Protein AF-A0A2V9DY08-F1 (afdb_monomer)

Sequence (65 aa):
MTFVDIYWMVVPAFEKAGPHFYLLDFLLPAGMGGIWIAAFVRELKSRPLLPLHDPRFEGALQHGD

Foldseek 3Di:
DVLVVVCVVPQCVPDVPDDDDDPCSVVVVVVVVVVVVVVVVVVCVVDDPDPPPDPCRVVVVVPPD

pLDDT: mean 85.19, std 10.84, range [48.34, 97.94]

Solvent-accessible surface area (backbone atoms only — not comparable to full-atom values): 4183 Å² total; per-residue (Å²): 114,66,68,61,53,52,48,67,66,52,48,59,80,76,36,82,91,51,94,77,90,53,75,60,75,54,50,50,59,50,50,54,49,48,54,51,50,53,53,49,54,51,53,56,71,74,45,77,88,61,70,89,82,47,86,69,49,70,66,55,65,74,70,73,121

Radius of gyration: 20.26 Å; Cα contacts (8 Å, |Δi|>4): 6; chains: 1; bounding box: 46×21×42 Å

Secondary structure (DSSP, 8-state):
-HHHHHHHHHHHHH-TT-----HHHHHHHHHHHHHHHHHHHHHHHHS-SS-TT-TTHHHHHTT--

Mean predicted aligned error: 8.17 Å

Structure (mmCIF, N/CA/C/O backbone):
data_AF-A0A2V9DY08-F1
#
_entry.id   AF-A0A2V9DY08-F1
#
loop_
_atom_site.group_PDB
_atom_site.id
_atom_site.type_symbol
_atom_site.label_atom_id
_atom_site.label_alt_id
_atom_site.label_comp_id
_atom_site.label_asym_id
_atom_site.label_entity_id
_atom_site.label_seq_id
_atom_site.pdbx_PDB_ins_code
_atom_site.Cartn_x
_atom_site.Cartn_y
_atom_site.Cartn_z
_atom_site.occupancy
_atom_site.B_iso_or_equiv
_atom_site.auth_seq_id
_atom_site.auth_comp_id
_atom_site.auth_asym_id
_atom_site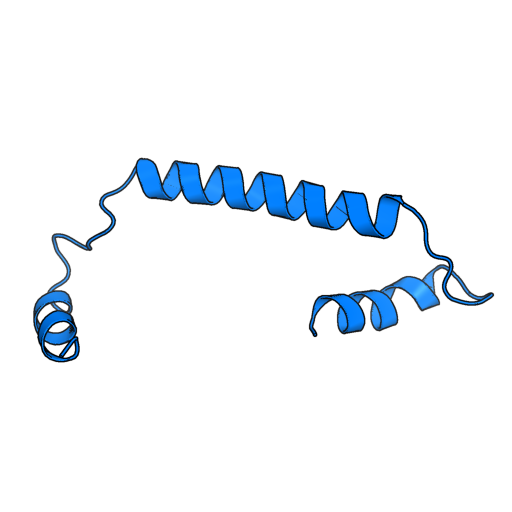.auth_atom_id
_atom_site.pdbx_PDB_model_num
ATOM 1 N N . MET A 1 1 ? -8.056 -9.700 -10.487 1.00 64.25 1 MET A N 1
ATOM 2 C CA . MET A 1 1 ? -7.582 -9.396 -11.856 1.00 64.25 1 MET A CA 1
ATOM 3 C C . MET A 1 1 ? -7.146 -7.938 -12.049 1.00 64.25 1 MET A C 1
ATOM 5 O O . MET A 1 1 ? -6.358 -7.694 -12.946 1.00 64.25 1 MET A O 1
ATOM 9 N N . THR A 1 2 ? -7.547 -6.986 -11.193 1.00 86.81 2 THR A N 1
ATOM 10 C CA . THR A 1 2 ? -7.210 -5.548 -11.322 1.00 86.81 2 THR A CA 1
ATOM 11 C C . THR A 1 2 ? -5.713 -5.229 -11.350 1.00 86.81 2 THR A C 1
ATOM 13 O O . THR A 1 2 ? -5.291 -4.343 -12.079 1.00 86.81 2 THR A O 1
ATOM 16 N N . PHE A 1 3 ? -4.889 -5.946 -10.580 1.00 86.88 3 PHE A N 1
ATOM 17 C CA . PHE A 1 3 ? -3.450 -5.667 -10.541 1.00 86.88 3 PHE A CA 1
ATOM 18 C C . PHE A 1 3 ? -2.765 -5.899 -11.897 1.00 86.88 3 PHE A C 1
ATOM 20 O O . PHE A 1 3 ? -1.975 -5.073 -12.340 1.00 86.88 3 PHE A O 1
ATOM 27 N N . VAL A 1 4 ? -3.116 -6.999 -12.574 1.00 89.31 4 VAL A N 1
ATOM 28 C CA . VAL A 1 4 ? -2.577 -7.341 -13.900 1.00 89.31 4 VAL A CA 1
ATOM 29 C C . VAL A 1 4 ? -3.009 -6.310 -14.941 1.00 89.31 4 VAL A C 1
ATOM 31 O O . VAL A 1 4 ? -2.196 -5.902 -15.760 1.00 89.31 4 VAL A O 1
ATOM 34 N N . ASP A 1 5 ? -4.260 -5.855 -14.868 1.00 91.19 5 ASP A N 1
ATOM 35 C CA . ASP A 1 5 ? -4.815 -4.839 -15.767 1.00 91.19 5 ASP A CA 1
ATOM 36 C C . ASP A 1 5 ? -4.059 -3.503 -15.661 1.00 91.19 5 ASP A C 1
ATOM 38 O O . ASP A 1 5 ? -3.575 -2.968 -16.658 1.00 91.19 5 ASP A O 1
ATOM 42 N N . ILE A 1 6 ? -3.839 -3.021 -14.432 1.00 90.38 6 ILE A N 1
ATOM 43 C CA . ILE A 1 6 ? -3.063 -1.798 -14.183 1.00 90.38 6 ILE A CA 1
ATOM 44 C C . ILE A 1 6 ? -1.615 -1.962 -14.659 1.00 90.38 6 ILE A C 1
ATOM 46 O O . ILE A 1 6 ? -1.090 -1.073 -15.328 1.00 90.38 6 ILE A O 1
ATOM 50 N N . TYR A 1 7 ? -0.970 -3.090 -14.346 1.00 89.62 7 TYR A N 1
ATOM 51 C CA . TYR 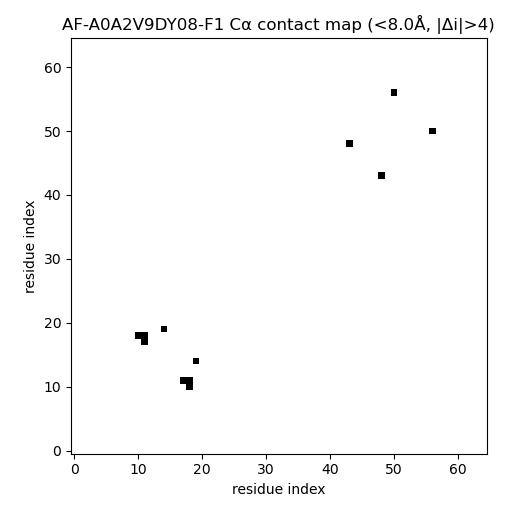A 1 7 ? 0.408 -3.353 -14.770 1.00 89.62 7 TYR A CA 1
ATOM 52 C C . TYR A 1 7 ? 0.535 -3.311 -16.299 1.00 89.62 7 TYR A C 1
ATOM 54 O O . TYR A 1 7 ? 1.406 -2.626 -16.834 1.00 89.62 7 TYR A O 1
ATOM 62 N N . TRP A 1 8 ? -0.381 -3.976 -17.007 1.00 90.44 8 TRP A N 1
ATOM 63 C CA . TRP A 1 8 ? -0.370 -4.054 -18.467 1.00 90.44 8 TRP A CA 1
ATOM 64 C C . TRP A 1 8 ? -0.704 -2.723 -19.151 1.00 90.44 8 TRP A C 1
ATOM 66 O O . TRP A 1 8 ? -0.283 -2.492 -20.281 1.00 90.44 8 TRP A O 1
ATOM 76 N N . MET A 1 9 ? -1.421 -1.824 -18.473 1.00 91.69 9 MET A N 1
ATOM 77 C CA . MET A 1 9 ? -1.699 -0.477 -18.972 1.00 91.69 9 MET A CA 1
ATOM 78 C C . MET A 1 9 ? -0.539 0.502 -18.726 1.00 91.69 9 MET A C 1
ATOM 80 O O . MET A 1 9 ? -0.275 1.363 -19.564 1.00 9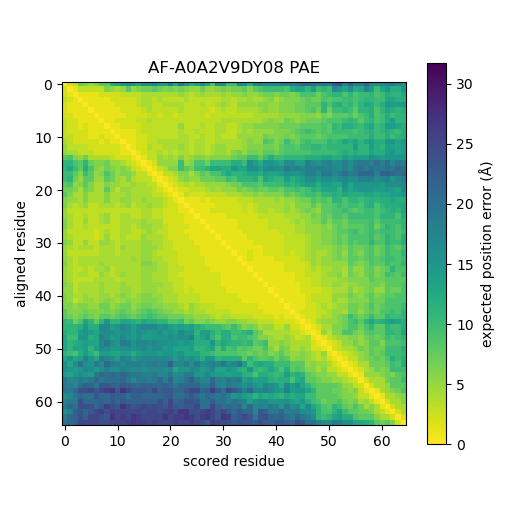1.69 9 MET A O 1
ATOM 84 N N . VAL A 1 10 ? 0.153 0.394 -17.588 1.00 90.38 10 VAL A N 1
ATOM 85 C CA . VAL A 1 10 ? 1.150 1.386 -17.148 1.00 90.38 10 VAL A CA 1
ATOM 86 C C . VAL A 1 10 ? 2.562 1.048 -17.632 1.00 90.38 10 VAL A C 1
ATOM 88 O O . VAL A 1 10 ? 3.248 1.922 -18.157 1.00 90.38 10 VAL A O 1
ATOM 91 N N . VAL A 1 11 ? 3.012 -0.202 -17.492 1.00 90.38 11 VAL A N 1
ATOM 92 C CA . VAL A 1 11 ? 4.414 -0.591 -17.750 1.00 90.38 11 VAL A CA 1
ATOM 93 C C . VAL A 1 11 ? 4.856 -0.390 -19.206 1.00 90.38 11 VAL A C 1
ATOM 95 O O . VAL A 1 11 ? 5.939 0.168 -19.405 1.00 90.38 11 VAL A O 1
ATOM 98 N N . PRO A 1 12 ? 4.047 -0.714 -20.237 1.00 88.62 12 PRO A N 1
ATOM 99 C CA . PRO A 1 12 ? 4.451 -0.510 -21.632 1.00 88.62 12 PRO A CA 1
ATOM 100 C C . PRO A 1 12 ? 4.719 0.954 -22.012 1.00 88.62 12 PRO A C 1
ATOM 102 O O . PRO A 1 12 ? 5.390 1.217 -23.010 1.00 88.62 12 PRO A O 1
ATOM 105 N N . ALA A 1 13 ? 4.219 1.921 -21.232 1.00 89.25 13 ALA A N 1
ATOM 106 C CA . A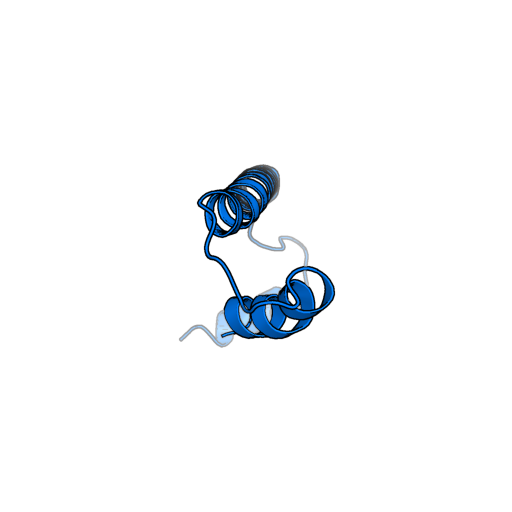LA A 1 13 ? 4.512 3.336 -21.448 1.00 89.25 13 ALA A CA 1
ATOM 107 C C . ALA A 1 13 ? 5.974 3.694 -21.116 1.00 89.25 13 ALA A C 1
ATOM 109 O O . ALA A 1 13 ? 6.530 4.620 -21.712 1.00 89.25 13 ALA A O 1
ATOM 110 N N . PHE A 1 14 ? 6.598 2.955 -20.195 1.00 88.06 14 PHE A N 1
ATOM 111 C CA . PHE A 1 14 ? 7.963 3.192 -19.724 1.00 88.06 14 PHE A CA 1
ATOM 112 C C . PHE A 1 14 ? 8.956 2.186 -20.318 1.00 88.06 14 PHE A C 1
ATOM 114 O O . PHE A 1 14 ? 10.058 2.571 -20.707 1.00 88.06 14 PHE A O 1
ATOM 121 N N . GLU A 1 15 ? 8.555 0.922 -20.465 1.00 87.56 15 GLU A N 1
ATOM 122 C CA . GLU A 1 15 ? 9.416 -0.153 -20.960 1.00 87.56 15 GLU A CA 1
ATOM 123 C C . GLU A 1 15 ? 9.040 -0.581 -22.381 1.00 87.56 15 GLU A C 1
ATOM 125 O O . GLU A 1 15 ? 8.261 -1.504 -22.618 1.00 87.56 15 GLU A O 1
ATOM 130 N N . LYS A 1 16 ? 9.634 0.100 -23.367 1.00 81.94 16 LYS A N 1
ATOM 131 C CA . LYS A 1 16 ? 9.349 -0.131 -24.796 1.00 81.94 16 LYS A CA 1
ATOM 132 C C . LYS A 1 16 ? 9.924 -1.440 -25.349 1.00 81.94 16 LYS A C 1
ATOM 134 O O . LYS A 1 16 ? 9.513 -1.869 -26.422 1.00 81.94 16 LYS A O 1
ATOM 139 N N . ALA A 1 17 ? 10.886 -2.045 -24.650 1.00 84.31 17 ALA A N 1
ATOM 140 C CA . ALA A 1 17 ? 11.524 -3.301 -25.051 1.00 84.31 17 ALA A CA 1
ATOM 141 C C . ALA A 1 17 ? 10.718 -4.552 -24.645 1.00 84.31 17 ALA A C 1
ATOM 143 O O . ALA A 1 17 ? 11.026 -5.649 -25.107 1.00 84.31 17 ALA A O 1
ATOM 144 N N . GLY A 1 18 ? 9.679 -4.385 -23.821 1.00 77.75 18 GLY A N 1
ATOM 145 C CA . GLY A 1 18 ? 8.894 -5.467 -23.230 1.00 77.75 18 GLY A CA 1
ATOM 146 C C . GLY A 1 18 ? 8.850 -5.348 -21.703 1.00 77.75 18 GLY A C 1
ATOM 147 O O . GLY A 1 18 ? 9.662 -4.621 -21.136 1.00 77.75 18 GLY A O 1
ATOM 148 N N . PRO A 1 19 ? 7.900 -6.024 -21.033 1.00 79.06 19 PRO A N 1
ATOM 149 C CA . PRO A 1 19 ? 7.765 -5.950 -19.583 1.00 79.06 19 PRO A CA 1
ATOM 150 C C . PRO A 1 19 ? 8.911 -6.693 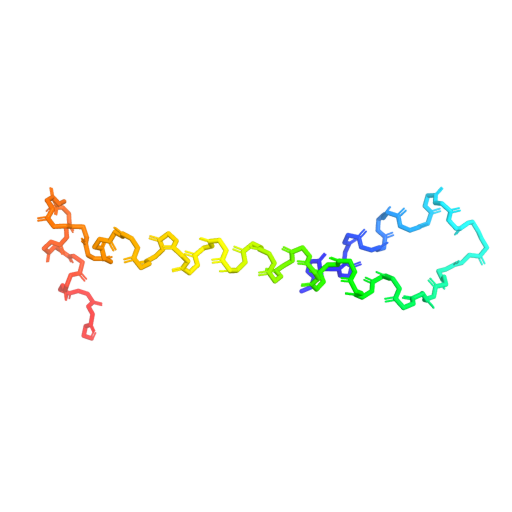-18.890 1.00 79.06 19 PRO A C 1
ATOM 152 O O . PRO A 1 19 ? 9.056 -7.910 -19.048 1.00 79.06 19 PRO A O 1
ATOM 155 N N . HIS A 1 20 ? 9.702 -5.976 -18.095 1.00 84.19 20 HIS A N 1
ATOM 156 C CA . HIS A 1 20 ? 10.653 -6.565 -17.165 1.00 84.19 20 HIS A CA 1
ATOM 157 C C . HIS A 1 20 ? 10.052 -6.621 -15.760 1.00 84.19 20 HIS A C 1
ATOM 159 O O . HIS A 1 20 ? 9.400 -5.690 -15.292 1.00 84.19 20 HIS A O 1
ATOM 165 N N . PHE A 1 21 ? 10.268 -7.747 -15.079 1.00 85.56 21 PHE A N 1
ATOM 166 C CA . PHE A 1 21 ? 9.826 -7.920 -13.701 1.00 85.56 21 PHE A CA 1
ATOM 167 C C . PHE A 1 21 ? 10.938 -7.519 -12.746 1.00 85.56 21 PHE A C 1
ATOM 169 O O . PHE A 1 21 ? 11.967 -8.193 -12.651 1.00 85.56 21 PHE A O 1
ATOM 176 N N . TYR A 1 22 ? 10.696 -6.453 -11.995 1.00 88.38 22 TYR A N 1
ATOM 177 C CA . TYR A 1 22 ? 11.551 -6.031 -10.902 1.00 88.38 22 TYR A CA 1
ATOM 178 C C . TYR A 1 22 ? 10.935 -6.439 -9.572 1.00 88.38 22 TYR A C 1
ATOM 180 O O . TYR A 1 22 ? 9.719 -6.466 -9.387 1.00 88.38 22 TYR A O 1
ATOM 188 N N . LEU A 1 23 ? 11.791 -6.682 -8.581 1.00 92.44 23 LEU A N 1
ATOM 189 C CA . LEU A 1 23 ? 11.333 -6.945 -7.216 1.00 92.44 23 LEU A CA 1
ATOM 190 C C . LEU A 1 23 ? 10.470 -5.790 -6.666 1.00 92.44 23 LEU A C 1
ATOM 192 O O . LEU A 1 23 ? 9.535 -6.010 -5.896 1.00 92.44 23 LEU A O 1
ATOM 196 N N . LEU A 1 24 ? 10.756 -4.558 -7.098 1.00 91.31 24 LEU A N 1
ATOM 197 C CA . LEU A 1 24 ? 9.996 -3.363 -6.736 1.00 91.31 24 LEU A CA 1
ATOM 198 C C . LEU A 1 24 ? 8.540 -3.395 -7.215 1.00 91.31 24 LEU A C 1
ATOM 200 O O . LEU A 1 24 ? 7.681 -2.888 -6.495 1.00 91.31 24 LEU A O 1
ATOM 204 N N . ASP A 1 25 ? 8.243 -4.047 -8.343 1.00 88.00 25 ASP A N 1
ATOM 205 C CA . ASP A 1 25 ? 6.875 -4.155 -8.869 1.00 88.00 25 ASP A CA 1
ATOM 206 C C . ASP A 1 25 ? 5.950 -4.910 -7.909 1.00 88.00 25 ASP A C 1
ATOM 208 O O . ASP A 1 25 ? 4.737 -4.709 -7.918 1.00 88.00 25 ASP A O 1
ATOM 212 N N . PHE A 1 26 ? 6.521 -5.753 -7.043 1.00 90.94 26 PHE A N 1
ATOM 213 C CA . PHE A 1 26 ? 5.789 -6.455 -5.995 1.00 90.94 26 PHE A CA 1
ATOM 214 C C . PHE A 1 26 ? 5.861 -5.737 -4.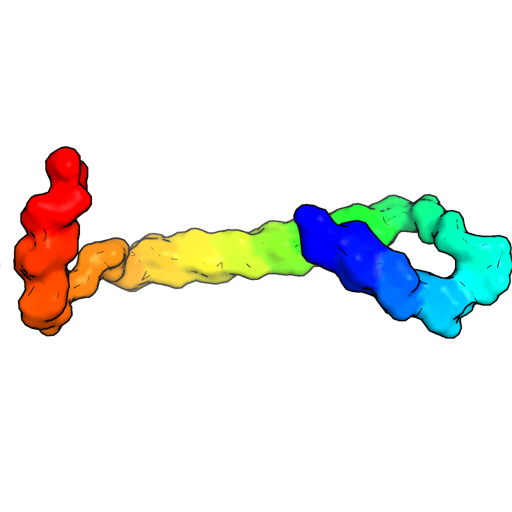643 1.00 90.94 26 PHE A C 1
ATOM 216 O O . PHE A 1 26 ? 4.856 -5.617 -3.940 1.00 90.94 26 PHE A O 1
ATOM 223 N N . LEU A 1 27 ? 7.040 -5.231 -4.267 1.00 95.56 27 LEU A N 1
ATOM 224 C CA . LEU A 1 27 ? 7.233 -4.591 -2.963 1.00 95.56 27 LEU A CA 1
ATOM 225 C C . LEU A 1 27 ? 6.445 -3.285 -2.814 1.00 95.56 27 LEU A C 1
ATOM 227 O O . LEU A 1 27 ? 5.951 -3.007 -1.723 1.00 95.56 27 LEU A O 1
ATOM 231 N N . LEU A 1 28 ? 6.293 -2.498 -3.883 1.00 92.50 28 LEU A N 1
ATOM 232 C CA . LEU A 1 28 ? 5.539 -1.243 -3.846 1.00 92.50 28 LEU A CA 1
ATOM 233 C C . LEU A 1 28 ? 4.048 -1.447 -3.529 1.00 92.50 28 LEU A C 1
ATOM 235 O O . LEU A 1 28 ? 3.586 -0.896 -2.526 1.00 92.50 28 LEU A O 1
ATOM 239 N N . PRO A 1 29 ? 3.280 -2.242 -4.298 1.00 92.69 29 PRO A N 1
ATOM 240 C CA . PRO A 1 29 ? 1.873 -2.480 -3.987 1.00 92.69 29 PRO A CA 1
ATOM 241 C C . PRO A 1 29 ? 1.695 -3.213 -2.654 1.00 92.69 29 PRO A C 1
ATOM 243 O O . PRO A 1 29 ? 0.758 -2.899 -1.922 1.00 92.69 29 PRO A O 1
ATOM 246 N N . ALA A 1 30 ? 2.602 -4.126 -2.287 1.00 95.69 30 ALA A N 1
ATOM 247 C CA . ALA A 1 30 ? 2.565 -4.784 -0.983 1.00 95.69 30 ALA A CA 1
ATOM 248 C C . ALA A 1 30 ? 2.781 -3.791 0.173 1.00 95.69 30 ALA A C 1
ATOM 250 O O . ALA A 1 30 ? 2.040 -3.818 1.154 1.00 95.69 30 ALA A O 1
ATOM 251 N N . GLY A 1 31 ? 3.750 -2.879 0.051 1.00 96.69 31 GLY A N 1
ATOM 252 C CA . GLY A 1 31 ? 4.018 -1.838 1.043 1.00 96.69 31 GLY A CA 1
ATOM 253 C C . GLY A 1 31 ? 2.870 -0.837 1.161 1.00 96.69 31 GLY A C 1
ATOM 254 O O . GLY A 1 31 ? 2.403 -0.561 2.264 1.00 96.69 31 GLY A O 1
ATOM 255 N N . MET A 1 32 ? 2.354 -0.348 0.031 1.00 96.50 32 MET A N 1
ATOM 256 C CA . MET A 1 32 ? 1.194 0.550 -0.001 1.00 96.50 32 MET A CA 1
ATOM 257 C C . MET A 1 32 ? -0.053 -0.115 0.588 1.00 96.50 32 MET A C 1
ATOM 259 O O . MET A 1 32 ? -0.726 0.474 1.433 1.00 96.50 32 MET A O 1
ATOM 263 N N . GLY A 1 33 ? -0.332 -1.358 0.186 1.00 96.06 33 GLY A N 1
ATOM 264 C CA . GLY A 1 33 ? -1.426 -2.157 0.725 1.00 96.06 33 GLY A CA 1
ATOM 265 C C . GLY A 1 33 ? -1.268 -2.401 2.223 1.00 96.06 33 GLY A C 1
ATOM 266 O O . GLY A 1 33 ? -2.218 -2.212 2.973 1.00 96.06 33 GLY A O 1
ATOM 267 N N . GLY A 1 34 ? -0.063 -2.733 2.688 1.00 97.25 34 GLY A N 1
ATOM 268 C CA . GLY A 1 34 ? 0.237 -2.924 4.107 1.00 97.25 34 GLY A CA 1
ATOM 269 C C . GLY A 1 34 ? 0.010 -1.660 4.938 1.00 97.25 34 GLY A C 1
ATOM 270 O O . GLY A 1 34 ? -0.648 -1.722 5.977 1.00 97.25 34 GLY A O 1
ATOM 271 N N . ILE A 1 35 ? 0.484 -0.504 4.461 1.00 97.94 35 ILE A N 1
ATOM 272 C CA . ILE A 1 35 ? 0.248 0.796 5.109 1.00 97.94 35 ILE A CA 1
ATOM 273 C C . ILE A 1 35 ? -1.253 1.097 5.170 1.00 97.94 35 ILE A C 1
ATOM 275 O O . ILE A 1 35 ? -1.765 1.486 6.222 1.00 97.94 35 ILE A O 1
ATOM 279 N N . TRP A 1 36 ? -1.967 0.886 4.063 1.00 97.56 36 TRP A N 1
ATOM 280 C CA . TRP A 1 36 ? -3.406 1.117 3.997 1.00 97.56 36 TRP A CA 1
ATOM 281 C C . TRP A 1 36 ? -4.180 0.192 4.945 1.00 97.56 36 TRP A C 1
ATOM 283 O O . TRP A 1 36 ? -5.009 0.673 5.714 1.00 97.56 36 TRP A O 1
ATOM 293 N N . ILE A 1 37 ? -3.866 -1.108 4.970 1.00 97.69 37 ILE A N 1
ATOM 294 C CA . ILE A 1 37 ? -4.488 -2.085 5.879 1.00 97.69 37 ILE A CA 1
ATOM 295 C C . ILE A 1 37 ? -4.209 -1.712 7.336 1.00 97.69 37 ILE A C 1
ATOM 297 O O . ILE A 1 37 ? -5.121 -1.741 8.160 1.00 97.69 37 ILE A O 1
ATOM 301 N N . ALA A 1 38 ? -2.975 -1.330 7.672 1.00 97.12 38 ALA A N 1
ATOM 302 C CA . ALA A 1 38 ? -2.629 -0.910 9.025 1.00 97.12 38 ALA A CA 1
ATOM 303 C C . ALA A 1 38 ? -3.447 0.317 9.462 1.00 97.12 38 ALA A C 1
ATOM 305 O O . ALA A 1 38 ? -3.979 0.344 10.575 1.00 97.12 38 ALA A O 1
ATOM 306 N N . ALA A 1 39 ? -3.601 1.308 8.579 1.00 96.19 39 ALA A N 1
ATOM 307 C CA . ALA A 1 39 ? -4.445 2.472 8.828 1.00 96.19 39 ALA A CA 1
ATOM 308 C C . ALA A 1 39 ? -5.929 2.091 8.965 1.00 96.19 39 ALA A C 1
ATOM 310 O O . ALA A 1 39 ? -6.588 2.553 9.896 1.00 96.19 39 ALA A O 1
ATOM 311 N N . PHE A 1 40 ? -6.433 1.212 8.095 1.00 95.12 40 PHE A N 1
ATOM 3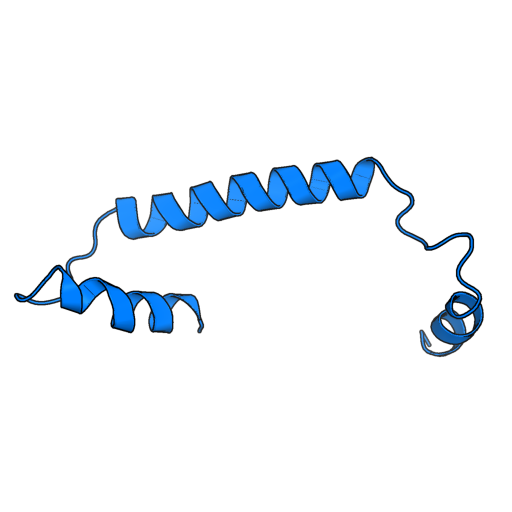12 C CA . PHE A 1 40 ? -7.808 0.720 8.127 1.00 95.12 40 PHE A CA 1
ATOM 313 C C . PHE A 1 40 ? -8.119 -0.010 9.435 1.00 95.12 40 PHE A C 1
ATOM 315 O O . PHE A 1 40 ? -9.079 0.334 10.113 1.00 95.12 40 PHE A O 1
ATOM 322 N N . VAL A 1 41 ? -7.278 -0.962 9.848 1.00 96.06 41 VAL A N 1
ATOM 323 C CA . VAL A 1 41 ? -7.464 -1.705 11.106 1.00 96.06 41 VAL A CA 1
ATOM 324 C C . VAL A 1 41 ? -7.363 -0.778 12.316 1.00 96.06 41 VAL A C 1
ATOM 326 O O . VAL A 1 41 ? -8.077 -0.969 13.300 1.00 96.06 41 VAL A O 1
ATOM 329 N N . ARG A 1 42 ? -6.498 0.240 12.263 1.00 95.44 42 ARG A N 1
ATOM 330 C CA . ARG A 1 42 ? -6.417 1.252 13.321 1.00 95.44 42 ARG A CA 1
ATOM 331 C C . ARG A 1 42 ? -7.726 2.032 13.451 1.00 95.44 42 ARG A C 1
ATOM 333 O O . ARG A 1 42 ? -8.198 2.201 14.570 1.00 95.44 42 ARG A O 1
ATOM 340 N N . GLU A 1 43 ? -8.308 2.471 12.337 1.00 92.12 43 GLU A N 1
ATOM 341 C CA . GLU A 1 43 ? -9.602 3.167 12.337 1.00 92.12 43 GLU A CA 1
ATOM 342 C C . GLU A 1 43 ? -10.744 2.236 12.768 1.00 92.12 43 GLU A C 1
ATOM 344 O O . GLU A 1 43 ? -11.623 2.613 13.535 1.00 92.12 43 GLU A O 1
ATOM 349 N N . LEU A 1 44 ? -10.688 0.976 12.343 1.00 92.81 44 LEU A N 1
ATOM 350 C CA . LEU A 1 44 ? -11.666 -0.041 12.708 1.00 92.81 44 LEU A CA 1
ATOM 351 C C . LEU A 1 44 ? -11.682 -0.314 14.220 1.00 92.81 44 LEU A C 1
ATOM 353 O O . LEU A 1 44 ? -12.731 -0.591 14.790 1.00 92.81 44 LEU A O 1
ATOM 357 N N . LYS A 1 45 ? -10.523 -0.218 14.881 1.00 89.38 45 LYS A N 1
ATOM 358 C CA . LYS A 1 45 ? -10.406 -0.336 16.342 1.00 89.38 45 LYS A CA 1
ATOM 359 C C . LYS A 1 45 ? -10.812 0.932 17.090 1.00 89.38 45 LYS A C 1
ATOM 361 O O . LYS A 1 45 ? -11.147 0.839 18.267 1.00 89.38 45 LYS A O 1
ATOM 366 N N . SER A 1 46 ? -10.728 2.107 16.464 1.00 89.56 46 SER A N 1
ATOM 367 C CA . SER A 1 46 ? -11.002 3.382 17.136 1.00 89.56 46 SER A CA 1
ATOM 368 C C . SER A 1 46 ? -12.494 3.715 17.207 1.00 89.56 46 SER A C 1
ATOM 370 O O . SER A 1 46 ? -12.882 4.559 18.016 1.00 89.56 46 SER A O 1
ATOM 372 N N . ARG A 1 47 ? -13.336 3.061 16.396 1.00 84.62 47 ARG A N 1
ATOM 373 C CA . ARG A 1 47 ? -14.780 3.321 16.321 1.00 84.62 47 ARG A CA 1
ATOM 374 C C . ARG A 1 47 ? -15.613 2.057 16.539 1.00 84.62 47 ARG A C 1
ATOM 376 O O . ARG A 1 47 ? -15.152 0.960 16.237 1.00 84.62 47 ARG A O 1
ATOM 383 N N . PRO A 1 48 ? -16.853 2.191 17.045 1.00 80.88 48 PRO A N 1
ATOM 384 C CA . PRO A 1 48 ? -17.770 1.064 17.134 1.00 80.88 48 PRO A CA 1
ATOM 385 C C . PRO A 1 48 ? -18.057 0.500 15.736 1.00 80.88 48 PRO A C 1
ATOM 387 O O . PRO A 1 48 ? -18.446 1.230 14.828 1.00 80.88 48 PRO A O 1
ATOM 390 N N . LEU A 1 49 ? -17.855 -0.813 15.586 1.00 81.31 49 LEU A N 1
ATOM 391 C CA . LEU A 1 49 ? -18.105 -1.568 14.351 1.00 81.31 49 LEU A CA 1
ATOM 392 C C . LEU A 1 49 ? -19.577 -1.556 13.939 1.00 81.31 49 LEU A C 1
ATOM 394 O O . LEU A 1 49 ? -19.894 -1.638 12.755 1.00 81.31 49 LEU A O 1
ATOM 398 N N . LEU A 1 50 ? -20.465 -1.485 14.931 1.00 82.75 50 LEU A N 1
ATOM 399 C CA . LEU A 1 50 ? -21.894 -1.375 14.710 1.00 82.75 50 LEU A CA 1
ATOM 400 C C . LEU A 1 50 ? -22.308 0.101 14.695 1.00 82.75 50 LEU A C 1
ATOM 402 O O . LEU A 1 50 ? -21.920 0.858 15.594 1.00 82.75 50 LEU A O 1
ATOM 406 N N . PRO A 1 51 ? -23.146 0.509 13.732 1.00 78.75 51 PRO A N 1
ATOM 407 C CA . PRO A 1 51 ? -23.740 1.831 13.726 1.00 78.75 51 PRO A CA 1
ATOM 408 C C . PRO A 1 51 ? -24.815 1.920 14.824 1.00 78.75 51 PRO A C 1
ATOM 410 O O . PRO A 1 51 ? -25.987 1.636 14.607 1.00 78.75 51 PRO A O 1
ATOM 413 N N . LEU A 1 52 ? -24.398 2.333 16.025 1.00 78.75 52 LEU A N 1
ATOM 414 C CA . LEU A 1 52 ? -25.220 2.374 17.250 1.00 78.75 52 LEU A CA 1
ATOM 415 C C . LEU A 1 52 ? -26.483 3.250 17.164 1.00 78.75 52 LEU A C 1
ATOM 417 O O . LEU A 1 52 ? -27.386 3.088 17.976 1.00 78.75 52 LEU A O 1
ATOM 421 N N . HIS A 1 53 ? -26.540 4.189 16.219 1.00 79.25 53 HIS A N 1
ATOM 422 C CA . HIS A 1 53 ? -27.627 5.166 16.102 1.00 79.25 53 HIS A CA 1
ATOM 423 C C . HIS A 1 53 ? -28.256 5.191 14.703 1.00 79.25 53 HIS A C 1
ATOM 425 O O . HIS A 1 53 ? -28.885 6.184 14.347 1.00 79.25 53 HIS A O 1
ATOM 431 N N . ASP A 1 54 ? -28.052 4.154 13.885 1.00 79.94 54 ASP A N 1
ATOM 432 C CA . ASP A 1 54 ? -28.642 4.101 12.545 1.00 79.94 54 ASP A CA 1
ATOM 433 C C . ASP A 1 54 ? -30.026 3.420 12.587 1.00 79.94 54 ASP A C 1
ATOM 435 O O . ASP A 1 54 ? -30.100 2.221 12.865 1.00 79.94 54 ASP A O 1
ATOM 439 N N . PRO A 1 55 ? -31.129 4.133 12.275 1.00 75.50 55 PRO A N 1
ATOM 440 C CA . PRO A 1 55 ? -32.481 3.565 12.246 1.00 75.50 55 PRO A CA 1
ATOM 441 C C . PRO A 1 55 ? -32.655 2.421 11.237 1.00 75.50 55 PRO A C 1
ATOM 443 O O . PRO A 1 55 ? -33.607 1.653 11.325 1.00 75.50 55 PRO A O 1
ATOM 446 N N . ARG A 1 56 ? -31.758 2.300 10.251 1.0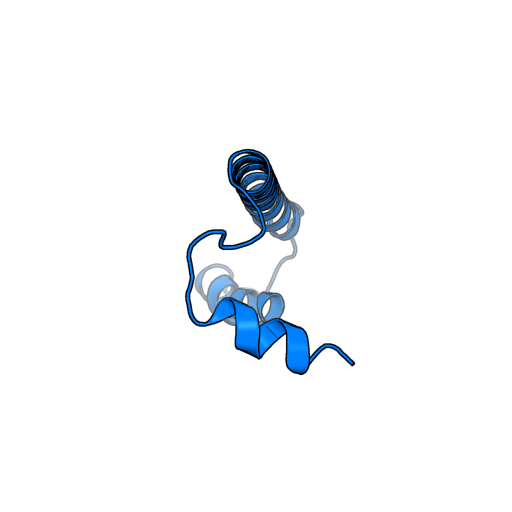0 78.88 56 ARG A N 1
ATOM 447 C CA . ARG A 1 56 ? -31.773 1.217 9.256 1.00 78.88 56 ARG A CA 1
ATOM 448 C C . ARG A 1 56 ? -31.138 -0.070 9.779 1.00 78.88 56 ARG A C 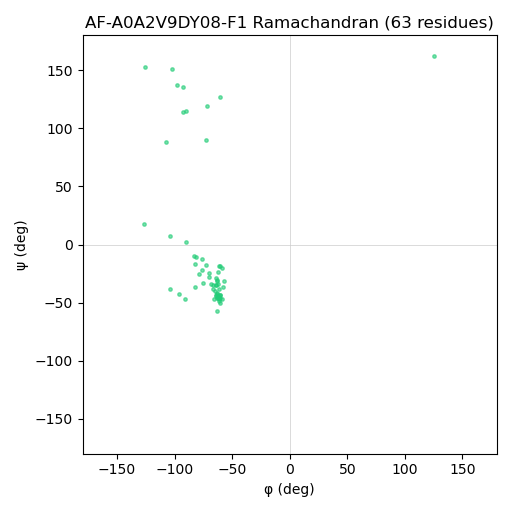1
ATOM 450 O O . ARG A 1 56 ? -31.259 -1.107 9.128 1.00 78.88 56 ARG A O 1
ATOM 457 N N . PHE A 1 57 ? -30.472 -0.015 10.933 1.00 71.44 57 PHE A N 1
ATOM 458 C CA . PHE A 1 57 ? -29.747 -1.145 11.502 1.00 71.44 57 PHE A CA 1
ATOM 459 C C . PHE A 1 57 ? -30.677 -2.275 11.972 1.00 71.44 57 PHE A C 1
ATOM 461 O O . PHE A 1 57 ? -30.348 -3.445 11.794 1.00 71.44 57 PHE A O 1
ATOM 468 N N . GLU A 1 58 ? -31.874 -1.950 12.473 1.00 65.56 58 GLU A N 1
ATOM 469 C CA . GLU A 1 58 ? -32.861 -2.950 12.914 1.00 65.56 58 GLU A CA 1
ATOM 470 C C . GLU A 1 58 ? -33.325 -3.875 11.773 1.00 65.56 58 GLU A C 1
ATOM 472 O O . GLU A 1 58 ? -33.455 -5.081 11.969 1.00 65.56 58 GLU A O 1
ATOM 477 N N . GLY A 1 59 ? -33.500 -3.348 10.554 1.00 66.81 59 GLY A N 1
ATOM 478 C CA . GLY A 1 59 ? -33.918 -4.145 9.390 1.00 66.81 59 GLY A CA 1
ATOM 479 C C . GLY A 1 59 ? -32.808 -5.014 8.783 1.00 66.81 59 GLY A C 1
ATOM 480 O O . GLY A 1 59 ? -33.095 -6.009 8.114 1.00 66.81 59 GLY A O 1
ATOM 481 N N . ALA A 1 60 ? -31.538 -4.667 9.019 1.00 68.94 60 ALA A N 1
ATOM 482 C CA . ALA A 1 60 ? -30.390 -5.422 8.517 1.00 68.94 60 ALA A CA 1
ATOM 483 C C . ALA A 1 60 ? -30.152 -6.719 9.309 1.00 68.94 60 ALA A C 1
ATOM 485 O O . ALA A 1 60 ? -29.755 -7.723 8.724 1.00 68.94 60 ALA A O 1
ATOM 486 N N . LEU A 1 61 ? -30.451 -6.722 10.615 1.00 66.31 61 LEU A N 1
ATOM 487 C CA . LEU A 1 61 ? -30.361 -7.918 11.465 1.00 66.31 61 LEU A CA 1
ATOM 488 C C . LEU A 1 61 ? -31.344 -9.017 11.034 1.00 66.31 61 LEU A C 1
ATOM 490 O O . LEU A 1 61 ? -31.051 -10.195 11.190 1.00 66.31 61 LEU A O 1
ATOM 494 N N . GLN A 1 62 ? -32.480 -8.638 10.447 1.00 65.56 62 GLN A N 1
ATOM 495 C CA . GLN A 1 62 ? -33.542 -9.560 10.037 1.00 65.56 62 GLN A CA 1
ATOM 496 C C . GLN A 1 62 ? -33.226 -10.353 8.752 1.00 65.56 62 GLN A C 1
ATOM 498 O O . GLN A 1 62 ? -33.934 -11.299 8.430 1.00 65.56 62 GLN A O 1
ATOM 503 N N . HIS A 1 63 ? -32.179 -9.970 8.011 1.00 62.88 63 HIS A N 1
ATOM 504 C CA . HIS A 1 63 ? -31.736 -10.630 6.772 1.00 62.88 63 HIS A CA 1
ATOM 505 C C . HIS A 1 63 ? -30.475 -11.494 6.972 1.00 62.88 63 HIS A C 1
ATOM 507 O O . HIS A 1 63 ? -29.870 -11.925 5.992 1.00 62.88 63 HIS A O 1
ATOM 513 N N . GLY A 1 64 ? -30.032 -11.675 8.221 1.00 61.94 64 GLY A N 1
ATOM 514 C CA . GLY A 1 64 ? -28.821 -12.423 8.573 1.00 61.94 64 GLY A CA 1
ATOM 515 C C . GLY A 1 64 ? -29.020 -13.922 8.832 1.00 61.94 64 GLY A C 1
ATOM 516 O O . GLY A 1 64 ? -28.033 -14.570 9.179 1.00 61.94 64 GLY A O 1
ATOM 517 N N . ASP A 1 65 ? -30.248 -14.438 8.682 1.00 48.34 65 ASP A N 1
ATOM 518 C CA . ASP A 1 65 ? -30.613 -15.860 8.823 1.00 48.34 65 ASP A CA 1
ATOM 519 C C . ASP A 1 65 ? -30.556 -16.621 7.485 1.00 48.34 65 ASP A C 1
ATOM 521 O O . ASP A 1 65 ? -31.050 -16.083 6.463 1.00 48.34 65 ASP A O 1
#